Protein AF-B7ZWQ1-F1 (afdb_monomer_lite)

Sequence (99 aa):
MGYASVIGQSERQLTITALSVSISRTRSSASFVKKISKARGIKPREYRAVQDCIENMGDSLDSLSQSVRELGNIGHAVGEDFVWHMTNVQTWVSAALTD

Organism: Medicago truncatula (NCBI:txid3880)

Foldseek 3Di:
DDCCVVVPDDVLVVLLVVLVVVLVVLVVVLVVLVVVLPDPPDDPVNNVVSVVVSVLSVLLNVLSVQLNVLSVVCPVDDDPSNVVSVVSNVVSNVSSVVD

Secondary structure (DSSP, 8-state):
--THHHH-S-HHHHHHHHHHHHHHHHHHHHHHHHHHTTSTT--HHHHHHHHHHHHHHHHHHHHHHHHHHHHHHGGG--THHHHHHHHHHHHHHHHHHH-

pLDDT: mean 89.06, std 12.84, range [40.12, 98.31]

InterPro domains:
  IPR006501 Pectinesterase inhibitor domain [PF04043] (11-99)
  IPR006501 Pectinesterase inhibitor domain [SM00856] (3-99)
  IPR006501 Pectinesterase inhibitor domain [TIGR01614] (4-99)
  IPR035513 Invertase/pectin methylesterase inhibitor domain superfamily [G3DSA:1.20.140.40] (3-99)
  IPR035513 Invertase/pectin methylesterase inhibitor domain superfamily [SSF101148] (10-99)
  IPR051955 Pectinesterase Inhibitor [PTHR31080] (4-99)

Radius of gyration: 17.36 Å; chains: 1; bounding box: 42×27×48 Å

Structure (mmCIF, N/CA/C/O backbone):
data_AF-B7ZWQ1-F1
#
_entry.id   AF-B7ZWQ1-F1
#
loop_
_atom_site.group_PDB
_atom_site.id
_atom_site.type_symbol
_atom_site.label_atom_id
_atom_site.label_alt_id
_atom_site.label_comp_id
_atom_site.label_asym_id
_atom_site.label_entity_id
_atom_site.label_seq_id
_atom_site.pdbx_PDB_ins_code
_atom_site.Cartn_x
_atom_site.Cartn_y
_atom_site.Cartn_z
_atom_site.occupancy
_atom_site.B_iso_or_equiv
_atom_site.auth_seq_id
_atom_site.auth_comp_id
_atom_site.auth_asym_id
_atom_site.auth_atom_id
_atom_site.pdbx_PDB_model_num
ATOM 1 N N . MET A 1 1 ? 14.554 -19.189 -16.142 1.00 40.12 1 MET A N 1
ATOM 2 C CA . MET A 1 1 ? 13.715 -19.087 -17.356 1.00 40.12 1 MET A CA 1
ATOM 3 C C . MET A 1 1 ? 12.461 -18.323 -16.973 1.00 40.12 1 MET A C 1
ATOM 5 O O . MET A 1 1 ? 11.739 -18.794 -16.106 1.00 40.12 1 MET A O 1
ATOM 9 N N . GLY A 1 2 ? 12.294 -17.101 -17.482 1.00 56.81 2 GLY A N 1
ATOM 10 C CA . GLY A 1 2 ? 11.235 -16.185 -17.051 1.00 56.81 2 GLY A CA 1
ATOM 11 C C . GLY A 1 2 ? 9.926 -16.415 -17.801 1.00 56.81 2 GLY A C 1
ATOM 12 O O . GLY A 1 2 ? 9.931 -16.615 -19.011 1.00 56.81 2 GLY A O 1
ATOM 13 N N . TYR A 1 3 ? 8.805 -16.332 -17.085 1.00 55.59 3 TYR A N 1
ATOM 14 C CA . TYR A 1 3 ? 7.448 -16.402 -17.643 1.00 55.59 3 TYR A CA 1
ATOM 15 C C . TYR A 1 3 ? 7.076 -15.178 -18.506 1.00 55.59 3 TYR A C 1
ATOM 17 O O . TYR A 1 3 ? 5.995 -15.145 -19.090 1.00 55.59 3 TYR A O 1
ATOM 25 N N . ALA A 1 4 ? 7.974 -14.193 -18.618 1.00 51.53 4 ALA A N 1
ATOM 26 C CA . ALA A 1 4 ? 7.786 -12.951 -19.367 1.00 51.53 4 ALA A CA 1
ATOM 27 C C . ALA A 1 4 ? 7.392 -13.183 -20.838 1.00 51.53 4 ALA A C 1
ATOM 29 O O . ALA A 1 4 ? 6.523 -12.490 -21.360 1.00 51.53 4 ALA A O 1
ATOM 30 N N . SER A 1 5 ? 7.962 -14.200 -21.494 1.00 52.38 5 SER A N 1
ATOM 31 C CA . SER A 1 5 ? 7.625 -14.543 -22.883 1.00 52.38 5 SER A CA 1
ATOM 32 C C . SER A 1 5 ? 6.288 -15.277 -23.031 1.00 52.38 5 SER A C 1
ATOM 34 O O . SER A 1 5 ? 5.657 -15.183 -24.078 1.00 52.38 5 SER A O 1
ATOM 36 N N . VAL A 1 6 ? 5.837 -15.985 -21.990 1.00 56.31 6 VAL A N 1
ATOM 37 C CA . VAL A 1 6 ? 4.594 -16.780 -21.999 1.00 56.31 6 VAL A CA 1
ATOM 38 C C . VAL A 1 6 ? 3.366 -15.893 -21.793 1.00 56.31 6 VAL A C 1
ATOM 40 O O . VAL A 1 6 ? 2.291 -16.195 -22.301 1.00 56.31 6 VAL A O 1
ATOM 43 N N . ILE A 1 7 ? 3.519 -14.787 -21.062 1.00 55.72 7 ILE A N 1
ATOM 44 C CA . ILE A 1 7 ? 2.398 -13.912 -20.700 1.00 55.72 7 ILE A CA 1
ATOM 45 C C . ILE A 1 7 ? 2.081 -12.898 -21.812 1.00 55.72 7 ILE A C 1
ATOM 47 O O . ILE A 1 7 ? 0.985 -12.348 -21.832 1.00 55.72 7 ILE A O 1
ATOM 51 N N . GLY A 1 8 ? 2.984 -12.643 -22.765 1.00 49.25 8 GLY A N 1
ATOM 52 C CA . GLY A 1 8 ? 2.727 -11.687 -23.855 1.00 49.25 8 GLY A CA 1
ATOM 53 C C . GLY A 1 8 ? 2.407 -10.257 -23.378 1.00 49.25 8 GLY A C 1
ATOM 54 O O . GLY A 1 8 ? 1.968 -9.427 -24.170 1.00 49.25 8 GLY A O 1
ATOM 55 N N . GLN A 1 9 ? 2.619 -9.957 -22.093 1.00 56.22 9 GLN A N 1
ATOM 56 C CA . GLN A 1 9 ? 2.396 -8.653 -21.479 1.00 56.22 9 GLN A CA 1
ATOM 57 C C . GLN A 1 9 ? 3.740 -8.081 -21.049 1.00 56.22 9 GLN A C 1
ATOM 59 O O . GLN A 1 9 ? 4.561 -8.777 -20.455 1.00 56.22 9 GLN A O 1
ATOM 64 N N . SER A 1 10 ? 3.949 -6.796 -21.336 1.00 75.38 10 SER A N 1
ATOM 65 C CA . SER A 1 10 ? 5.064 -6.026 -20.785 1.00 75.38 10 SER A CA 1
ATOM 66 C C . SER A 1 10 ? 5.131 -6.246 -19.269 1.00 75.38 10 SER A C 1
ATOM 68 O O . SER A 1 10 ? 4.118 -6.075 -18.590 1.00 75.38 10 SER A O 1
ATOM 70 N N . GLU A 1 11 ? 6.300 -6.599 -18.728 1.00 75.94 11 GLU A N 1
ATOM 71 C CA . GLU A 1 11 ? 6.515 -6.767 -17.278 1.00 75.94 11 GLU A CA 1
ATOM 72 C C . GLU A 1 11 ? 6.007 -5.548 -16.491 1.00 75.94 11 GLU A C 1
ATOM 74 O O . GLU A 1 11 ? 5.432 -5.682 -15.415 1.00 75.94 11 GLU A O 1
ATOM 79 N N . ARG A 1 12 ? 6.087 -4.356 -17.094 1.00 77.62 12 ARG A N 1
ATOM 80 C CA . ARG A 1 12 ? 5.490 -3.120 -16.581 1.00 77.62 12 ARG A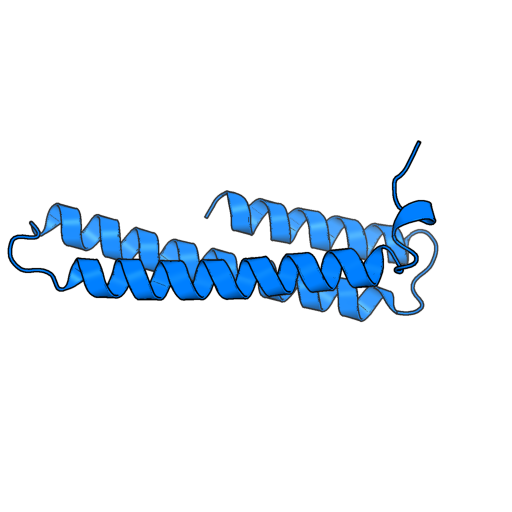 CA 1
ATOM 81 C C . ARG A 1 12 ? 3.975 -3.222 -16.385 1.00 77.62 12 ARG A C 1
ATOM 83 O O . ARG A 1 12 ? 3.469 -2.824 -15.340 1.00 77.62 12 ARG A O 1
ATOM 90 N N . GLN A 1 13 ? 3.246 -3.745 -17.370 1.00 81.56 13 GLN A N 1
ATOM 91 C CA . GLN A 1 13 ? 1.794 -3.917 -17.287 1.00 81.56 13 GLN A CA 1
ATOM 92 C C . GLN A 1 13 ? 1.421 -4.924 -16.196 1.00 81.56 13 GLN A C 1
ATOM 94 O O . GLN A 1 13 ? 0.448 -4.706 -15.468 1.00 81.56 13 GLN A O 1
ATOM 99 N N . LEU A 1 14 ? 2.211 -5.991 -16.050 1.00 86.44 14 LEU A N 1
ATOM 100 C CA . LEU A 1 14 ? 2.028 -6.967 -14.981 1.00 86.44 14 LEU A CA 1
ATOM 101 C C . LEU A 1 14 ? 2.204 -6.309 -13.606 1.00 86.44 14 LEU A C 1
ATOM 103 O O . LEU A 1 14 ? 1.324 -6.442 -12.757 1.00 86.44 14 LEU A O 1
ATOM 107 N N . THR A 1 15 ? 3.272 -5.531 -13.408 1.00 87.19 15 THR A N 1
ATOM 108 C CA . THR A 1 15 ? 3.528 -4.829 -12.141 1.00 87.19 15 THR A CA 1
ATOM 109 C C . THR A 1 15 ? 2.444 -3.796 -11.822 1.00 87.19 15 THR A C 1
ATOM 111 O O . THR A 1 15 ? 1.944 -3.765 -10.699 1.00 87.19 15 THR A O 1
ATOM 114 N N . ILE A 1 16 ? 2.006 -2.996 -12.803 1.00 87.12 16 ILE A N 1
ATOM 115 C CA . ILE A 1 16 ? 0.906 -2.028 -12.620 1.00 87.12 16 ILE A CA 1
ATOM 116 C C . ILE A 1 16 ? -0.390 -2.744 -12.218 1.00 87.12 16 ILE A C 1
ATOM 118 O O . ILE A 1 16 ? -1.107 -2.291 -11.320 1.00 87.12 16 ILE A O 1
ATOM 122 N N . THR A 1 17 ? -0.687 -3.875 -12.861 1.00 91.19 17 THR A N 1
ATOM 123 C CA . THR A 1 17 ? -1.877 -4.678 -12.554 1.00 91.19 17 THR A CA 1
ATOM 124 C C . THR A 1 17 ? -1.792 -5.254 -11.143 1.00 91.19 17 THR A C 1
ATOM 126 O O . THR A 1 17 ? -2.749 -5.135 -10.379 1.00 91.19 17 THR A O 1
ATOM 129 N N . ALA A 1 18 ? -0.641 -5.815 -10.763 1.00 93.31 18 ALA A N 1
ATOM 130 C CA . ALA A 1 18 ? -0.410 -6.354 -9.429 1.00 93.31 18 ALA A CA 1
ATOM 131 C C . ALA A 1 18 ? -0.581 -5.280 -8.343 1.00 93.31 18 ALA A C 1
ATOM 133 O O . ALA A 1 18 ? -1.332 -5.498 -7.395 1.00 93.31 18 ALA A O 1
ATOM 134 N N . LEU A 1 19 ? 0.016 -4.095 -8.513 1.00 94.56 19 LEU A N 1
ATOM 135 C CA . LEU A 1 19 ? -0.153 -2.978 -7.575 1.00 94.56 19 LEU A CA 1
ATOM 136 C C . LEU A 1 19 ? -1.607 -2.516 -7.480 1.00 94.56 19 LEU A C 1
ATOM 138 O O . LEU A 1 19 ? -2.108 -2.289 -6.382 1.00 94.56 19 LEU A O 1
ATOM 142 N N . SER A 1 20 ? -2.313 -2.429 -8.610 1.00 94.88 20 SER A N 1
ATOM 143 C CA . SER A 1 20 ? -3.731 -2.047 -8.627 1.00 94.88 20 SER A CA 1
ATOM 144 C C . SER A 1 20 ? -4.599 -3.049 -7.860 1.00 94.88 20 SER A C 1
ATOM 146 O O . SER A 1 20 ? -5.484 -2.655 -7.094 1.00 94.88 20 SER A O 1
ATOM 148 N N . VAL A 1 21 ? -4.326 -4.349 -8.021 1.00 96.88 21 VAL A N 1
ATOM 149 C CA . VAL A 1 21 ? -4.987 -5.409 -7.248 1.00 96.88 21 VAL A CA 1
ATOM 150 C C . VAL A 1 21 ? -4.651 -5.281 -5.764 1.00 96.88 21 VAL A C 1
ATOM 152 O O . VAL A 1 21 ? -5.574 -5.305 -4.951 1.00 96.88 21 VAL A O 1
ATOM 155 N N . SER A 1 22 ? -3.380 -5.091 -5.401 1.00 97.25 22 SER A N 1
ATOM 156 C CA . SER A 1 22 ? -2.960 -4.905 -4.007 1.00 97.25 22 SER A CA 1
ATOM 157 C C . SER A 1 22 ? -3.664 -3.714 -3.357 1.00 97.25 22 SER A C 1
ATOM 159 O O . SER A 1 22 ? -4.302 -3.885 -2.325 1.00 97.25 22 SER A O 1
ATOM 161 N N . ILE A 1 23 ? -3.679 -2.544 -4.006 1.00 97.88 23 ILE A N 1
ATOM 162 C CA . ILE A 1 23 ? -4.388 -1.345 -3.525 1.00 97.88 23 ILE A CA 1
ATOM 163 C C . ILE A 1 23 ? -5.876 -1.639 -3.302 1.00 97.88 23 ILE A C 1
ATOM 165 O O . ILE A 1 23 ? -6.447 -1.289 -2.265 1.00 97.88 23 ILE A O 1
ATOM 169 N N . SER A 1 24 ? -6.525 -2.296 -4.268 1.00 98.12 24 SER A N 1
ATOM 170 C CA . SER A 1 24 ? -7.942 -2.660 -4.163 1.00 98.12 24 SER A CA 1
ATOM 171 C C . SER A 1 24 ? -8.204 -3.578 -2.963 1.00 98.12 24 SER A C 1
ATOM 173 O O . SER A 1 24 ? -9.139 -3.351 -2.188 1.00 98.12 24 SER A O 1
ATOM 175 N N . ARG A 1 25 ? -7.348 -4.587 -2.769 1.00 97.94 25 ARG A N 1
ATOM 176 C CA . ARG A 1 25 ? -7.453 -5.546 -1.666 1.00 97.94 25 ARG A CA 1
ATOM 177 C C . ARG A 1 25 ? -7.187 -4.889 -0.318 1.00 97.94 25 ARG A C 1
ATOM 179 O O . ARG A 1 25 ? -8.020 -5.055 0.566 1.00 97.94 25 ARG A O 1
ATOM 186 N N . THR A 1 26 ? -6.130 -4.092 -0.174 1.00 97.75 26 THR A N 1
ATOM 187 C CA . THR A 1 26 ? -5.822 -3.371 1.072 1.00 97.75 26 THR A CA 1
ATOM 188 C C . THR A 1 26 ? -6.966 -2.437 1.461 1.00 97.75 26 THR A C 1
ATOM 190 O O . THR A 1 26 ? -7.445 -2.481 2.593 1.00 97.75 26 THR A O 1
ATOM 193 N N . ARG A 1 27 ? -7.527 -1.682 0.506 1.00 97.88 27 ARG A N 1
ATOM 194 C CA . ARG A 1 27 ? -8.701 -0.826 0.751 1.00 97.88 27 ARG A CA 1
ATOM 195 C C . ARG A 1 27 ? -9.923 -1.631 1.203 1.00 97.88 27 ARG A C 1
ATOM 197 O O . ARG A 1 27 ? -10.641 -1.214 2.116 1.00 97.88 27 ARG A O 1
ATOM 204 N N . SER A 1 28 ? -10.178 -2.775 0.566 1.00 98.06 28 SER A N 1
ATOM 205 C CA . SER A 1 28 ? -11.274 -3.668 0.952 1.00 98.06 28 SER A CA 1
ATOM 206 C C . SER A 1 28 ? -11.071 -4.232 2.361 1.00 98.06 28 SER A C 1
ATOM 208 O O . SER A 1 28 ? -12.020 -4.251 3.147 1.00 98.06 28 SER A O 1
ATOM 210 N N . SER A 1 29 ? -9.850 -4.651 2.698 1.00 96.88 29 SER A N 1
ATOM 211 C CA . SER A 1 29 ? -9.480 -5.149 4.025 1.00 96.88 29 SER A CA 1
ATOM 212 C C . SER A 1 29 ? -9.653 -4.075 5.096 1.00 96.88 29 SER A C 1
ATOM 214 O O . SER A 1 29 ? -10.340 -4.325 6.084 1.00 96.88 29 SER A O 1
ATOM 216 N N . ALA A 1 30 ? -9.169 -2.852 4.865 1.00 96.38 30 ALA A N 1
ATOM 217 C CA . ALA A 1 30 ? -9.343 -1.733 5.793 1.00 96.38 30 ALA A CA 1
ATOM 218 C C . ALA A 1 30 ? -10.829 -1.430 6.044 1.00 96.38 30 ALA A C 1
ATOM 220 O O . ALA A 1 30 ? -11.267 -1.252 7.183 1.00 96.38 30 ALA A O 1
ATOM 221 N N . SER A 1 31 ? -11.650 -1.441 4.985 1.00 96.31 31 SER A N 1
ATOM 222 C CA . SER A 1 31 ? -13.104 -1.273 5.105 1.00 96.31 31 SER A CA 1
ATOM 223 C C . SER A 1 31 ? -13.755 -2.398 5.911 1.00 96.31 31 SER A C 1
ATOM 225 O O . SER A 1 31 ? -14.630 -2.145 6.741 1.00 96.31 31 SER A O 1
ATOM 227 N N . PHE A 1 32 ? -13.334 -3.642 5.684 1.00 96.19 32 PHE A N 1
ATOM 228 C CA . PHE A 1 32 ? -13.832 -4.808 6.405 1.00 96.19 32 PHE A CA 1
ATOM 229 C C . PHE A 1 32 ? -13.477 -4.746 7.896 1.00 96.19 32 PHE A C 1
ATOM 231 O O . PHE A 1 32 ? -14.365 -4.855 8.743 1.00 96.19 32 PHE A O 1
ATOM 238 N N . VAL A 1 33 ? -12.218 -4.461 8.223 1.00 94.88 33 VAL A N 1
ATOM 239 C CA . VAL A 1 33 ? -11.740 -4.303 9.602 1.00 94.88 33 VAL A CA 1
ATOM 240 C C . VAL A 1 33 ? -12.465 -3.149 10.307 1.00 94.88 33 VAL A C 1
ATOM 242 O O . VAL A 1 33 ? -12.954 -3.311 11.425 1.00 94.88 33 VAL A O 1
ATOM 245 N N . LYS A 1 34 ? -12.679 -2.019 9.621 1.00 94.25 34 LYS A N 1
ATOM 246 C CA . LYS A 1 34 ? -13.484 -0.893 10.130 1.00 94.25 34 LYS A CA 1
ATOM 247 C C . LYS A 1 34 ? -14.951 -1.244 10.390 1.00 94.25 34 LYS A C 1
ATOM 249 O O . LYS A 1 34 ? -15.597 -0.605 11.218 1.00 94.25 34 LYS A O 1
ATOM 254 N N . LYS A 1 35 ? -15.522 -2.222 9.683 1.00 93.25 35 LYS A N 1
ATOM 255 C CA . LYS A 1 35 ? -16.875 -2.722 9.986 1.00 93.25 35 LYS A CA 1
ATOM 256 C C . LYS A 1 35 ? -16.862 -3.592 11.239 1.00 93.25 35 LYS A C 1
ATOM 258 O O . LYS A 1 35 ? -17.741 -3.428 12.080 1.00 93.25 35 LYS A O 1
ATOM 263 N N . ILE A 1 36 ? -15.856 -4.456 11.386 1.00 89.38 36 ILE A N 1
ATOM 264 C CA . ILE A 1 36 ? -15.684 -5.296 12.581 1.00 89.38 36 ILE A CA 1
ATOM 265 C C . ILE A 1 36 ? -15.477 -4.434 13.826 1.00 89.38 36 ILE A C 1
ATOM 267 O O . ILE A 1 36 ? -16.057 -4.744 14.861 1.00 89.38 36 ILE A O 1
ATOM 271 N N . SER A 1 37 ? -14.751 -3.315 13.726 1.00 89.81 37 SER A N 1
ATOM 272 C CA . SER A 1 37 ? -14.509 -2.413 14.865 1.00 89.81 37 SER A CA 1
ATOM 273 C C . SER A 1 37 ? -15.786 -1.841 15.498 1.00 89.81 37 SER A C 1
ATOM 275 O O . SER A 1 37 ? -15.763 -1.393 16.642 1.00 89.81 37 SER A O 1
ATOM 277 N N . LYS A 1 38 ? -16.909 -1.873 14.769 1.00 88.62 38 LYS A N 1
ATOM 278 C CA . LYS A 1 38 ? -18.232 -1.414 15.218 1.00 88.62 38 LYS A CA 1
ATOM 279 C C . LYS A 1 38 ? -19.116 -2.539 15.762 1.00 88.62 38 LYS A C 1
ATOM 281 O O . LYS A 1 38 ? -20.261 -2.282 16.136 1.00 88.62 38 LYS A O 1
ATOM 286 N N . ALA A 1 39 ? -18.634 -3.780 15.768 1.00 88.50 39 ALA A N 1
ATOM 287 C CA . ALA A 1 39 ? -19.375 -4.907 16.310 1.00 88.50 39 ALA A CA 1
ATOM 288 C C . ALA A 1 39 ? -19.582 -4.746 17.825 1.00 88.50 39 ALA A C 1
ATOM 290 O O . ALA A 1 39 ? -18.739 -4.208 18.546 1.00 88.50 39 ALA A O 1
ATOM 291 N N . ARG A 1 40 ? -20.725 -5.227 18.324 1.00 89.00 40 ARG A N 1
ATOM 292 C CA . ARG A 1 40 ? -21.003 -5.231 19.765 1.00 89.00 40 ARG A CA 1
ATOM 293 C C . ARG A 1 40 ? -20.029 -6.173 20.477 1.00 89.00 40 ARG A C 1
ATOM 295 O O . ARG A 1 40 ? -19.787 -7.275 20.000 1.00 89.00 40 ARG A O 1
ATOM 302 N N . GLY A 1 41 ? -19.536 -5.755 21.641 1.00 89.81 41 GLY A N 1
ATOM 303 C CA . GLY A 1 41 ? -18.701 -6.592 22.510 1.00 89.81 41 GLY A CA 1
ATOM 304 C C . GLY A 1 41 ? -17.188 -6.410 22.361 1.00 89.81 41 GLY A C 1
ATOM 305 O O . GLY A 1 41 ? -16.453 -7.071 23.085 1.00 89.81 41 GLY A O 1
ATOM 306 N N . ILE A 1 42 ? -16.718 -5.504 21.495 1.00 92.12 42 ILE A N 1
ATOM 307 C CA . ILE A 1 42 ? -15.295 -5.138 21.426 1.00 92.12 42 ILE A CA 1
ATOM 308 C C . ILE A 1 42 ? -14.860 -4.420 22.706 1.00 92.12 42 ILE A C 1
ATOM 310 O O . ILE A 1 42 ? -15.481 -3.446 23.142 1.00 92.12 42 ILE A O 1
ATOM 314 N N . LYS A 1 43 ? -13.755 -4.879 23.297 1.00 94.06 43 LYS A N 1
ATOM 315 C CA . LYS A 1 43 ? -13.140 -4.227 24.457 1.00 94.06 43 LYS A CA 1
ATOM 316 C C . LYS A 1 43 ? -12.379 -2.971 24.020 1.00 94.06 43 LYS A C 1
ATOM 318 O O . LYS A 1 43 ? -11.816 -2.947 22.928 1.00 94.06 43 LYS A O 1
ATOM 323 N N . PRO A 1 44 ? -12.223 -1.956 24.890 1.00 93.31 44 PRO A N 1
ATOM 324 C CA . PRO A 1 44 ? -11.487 -0.735 24.545 1.00 93.31 44 PRO A CA 1
ATOM 325 C C . PRO A 1 44 ? -10.058 -0.968 24.027 1.00 93.31 44 PRO A C 1
ATOM 327 O O . PRO A 1 44 ? -9.602 -0.257 23.136 1.00 93.31 44 PRO A O 1
ATOM 330 N N . ARG A 1 45 ? -9.348 -1.975 24.556 1.00 93.94 45 ARG A N 1
ATOM 331 C CA . ARG A 1 45 ? -7.994 -2.336 24.099 1.00 93.94 45 ARG A CA 1
ATOM 332 C C . ARG A 1 45 ? -7.994 -2.936 22.691 1.00 93.94 45 ARG A C 1
ATOM 334 O O . ARG A 1 45 ? -7.116 -2.616 21.902 1.00 93.94 45 ARG A O 1
ATOM 341 N N . GLU A 1 46 ? -8.978 -3.777 22.388 1.00 93.12 46 GLU A N 1
ATOM 342 C CA . GLU A 1 46 ? -9.159 -4.373 21.060 1.00 93.12 46 GLU A CA 1
ATOM 343 C C . GLU A 1 46 ? -9.555 -3.294 20.050 1.00 93.12 46 GLU A C 1
ATOM 345 O O . GLU A 1 46 ? -9.010 -3.256 18.956 1.00 93.12 46 GLU A O 1
ATOM 350 N N . TYR A 1 47 ? -10.428 -2.358 20.443 1.00 93.94 47 TYR A N 1
ATOM 351 C CA . TYR A 1 47 ? -10.796 -1.219 19.603 1.00 93.94 47 TYR A CA 1
ATOM 352 C C . TYR A 1 47 ? -9.575 -0.397 19.183 1.00 93.94 47 TYR A C 1
ATOM 354 O O . TYR A 1 47 ? -9.441 -0.091 18.004 1.00 93.94 47 TYR A O 1
ATOM 362 N N . ARG A 1 48 ? -8.679 -0.070 20.127 1.00 94.69 48 ARG A N 1
ATOM 363 C CA . ARG A 1 48 ? -7.438 0.664 19.823 1.00 94.69 48 ARG A CA 1
ATOM 364 C C . ARG A 1 48 ? -6.550 -0.109 18.856 1.00 94.69 48 ARG A C 1
ATOM 366 O O . ARG A 1 48 ? -6.234 0.427 17.810 1.00 94.69 48 ARG A O 1
ATOM 373 N N . ALA A 1 49 ? -6.282 -1.387 19.129 1.00 94.69 49 ALA A N 1
ATOM 374 C CA . ALA A 1 49 ? -5.488 -2.223 18.225 1.00 94.69 49 ALA A CA 1
ATOM 375 C C . ALA A 1 49 ? -6.090 -2.298 16.807 1.00 94.69 49 ALA A C 1
ATOM 377 O O . ALA A 1 49 ? -5.370 -2.334 15.815 1.00 94.69 49 ALA A O 1
ATOM 378 N N . VAL A 1 50 ? -7.422 -2.298 16.698 1.00 95.12 50 VAL A N 1
ATOM 379 C CA . VAL A 1 50 ? -8.113 -2.258 15.407 1.00 95.12 50 VAL A CA 1
ATOM 380 C C . VAL A 1 50 ? -8.007 -0.882 14.739 1.00 95.12 50 VAL A C 1
ATOM 382 O O . VAL A 1 50 ? -7.938 -0.828 13.515 1.00 95.12 50 VAL A O 1
ATOM 385 N N . GLN A 1 51 ? -8.011 0.223 15.493 1.00 95.31 51 GLN A N 1
ATOM 386 C CA . GLN A 1 51 ? -7.738 1.553 14.933 1.00 95.31 51 GLN A CA 1
ATOM 387 C C . GLN A 1 51 ? -6.312 1.638 14.391 1.00 95.31 51 GLN A C 1
ATOM 389 O O . GLN A 1 51 ? -6.174 1.980 13.222 1.00 95.31 51 GLN A O 1
ATOM 394 N N . ASP A 1 52 ? -5.315 1.222 15.174 1.00 95.94 52 ASP A N 1
ATOM 395 C CA . ASP A 1 52 ? -3.907 1.197 14.757 1.00 95.94 52 ASP A CA 1
ATOM 396 C C . ASP A 1 52 ? -3.746 0.361 13.473 1.00 95.94 52 ASP A C 1
ATOM 398 O O . ASP A 1 52 ? -3.142 0.788 12.499 1.00 95.94 52 ASP A O 1
ATOM 402 N N . CYS A 1 53 ? -4.406 -0.802 13.403 1.00 95.62 53 CYS A N 1
ATOM 403 C CA . CYS A 1 53 ? -4.403 -1.651 12.210 1.00 95.62 53 CYS A CA 1
ATOM 404 C C . CYS A 1 53 ? -5.042 -0.982 10.975 1.00 95.62 53 CYS A C 1
ATOM 406 O O . CYS A 1 53 ? -4.595 -1.201 9.852 1.00 95.62 53 CYS A O 1
ATOM 408 N N . ILE A 1 54 ? -6.096 -0.177 11.150 1.00 96.31 54 ILE A N 1
ATOM 409 C CA . ILE A 1 54 ? -6.705 0.577 10.041 1.00 96.31 54 ILE A CA 1
ATOM 410 C C . ILE A 1 54 ? -5.776 1.703 9.578 1.00 96.31 54 ILE A C 1
ATOM 412 O O . ILE A 1 54 ? -5.740 1.977 8.380 1.00 96.31 54 ILE A O 1
ATOM 416 N N . GLU A 1 55 ? -5.072 2.345 10.510 1.00 96.56 55 GLU A N 1
ATOM 417 C CA . GLU A 1 55 ? -4.077 3.385 10.232 1.00 96.56 55 GLU A CA 1
ATOM 418 C C . GLU A 1 55 ? -2.916 2.811 9.418 1.00 96.56 55 GLU A C 1
ATOM 420 O O . GLU A 1 55 ? -2.690 3.272 8.302 1.00 96.56 55 GLU A O 1
ATOM 425 N N . ASN A 1 56 ? -2.331 1.702 9.876 1.00 96.88 56 ASN A N 1
ATOM 426 C CA . ASN A 1 56 ? -1.301 0.958 9.153 1.00 96.88 56 ASN A CA 1
ATOM 427 C C . ASN A 1 56 ? -1.727 0.589 7.724 1.00 96.88 56 ASN A C 1
ATOM 429 O O . ASN A 1 56 ? -0.997 0.830 6.772 1.00 96.88 56 ASN A O 1
ATOM 433 N N . MET A 1 57 ? -2.947 0.069 7.526 1.00 97.44 57 MET A N 1
ATOM 434 C CA . MET A 1 57 ? -3.439 -0.216 6.168 1.00 97.44 57 MET A CA 1
ATOM 435 C C . MET A 1 57 ? -3.582 1.048 5.304 1.00 97.44 57 MET A C 1
ATOM 437 O O . MET A 1 57 ? -3.558 0.956 4.074 1.00 97.44 57 MET A O 1
ATOM 441 N N . GLY A 1 58 ? -3.805 2.209 5.923 1.00 97.69 58 GLY A N 1
ATOM 442 C CA . GLY A 1 58 ? -3.764 3.514 5.267 1.00 97.69 58 GLY A CA 1
ATOM 443 C C . GLY A 1 58 ? -2.355 3.851 4.788 1.00 97.69 58 GLY A C 1
ATOM 444 O O . GLY A 1 58 ? -2.184 4.157 3.608 1.00 97.69 58 GLY A O 1
ATOM 445 N N . ASP A 1 59 ? -1.360 3.677 5.653 1.00 97.81 59 ASP A N 1
ATOM 446 C CA . ASP A 1 59 ? 0.053 3.869 5.318 1.00 97.81 59 ASP A CA 1
ATOM 447 C C . ASP A 1 59 ? 0.496 2.912 4.196 1.00 97.81 59 ASP A C 1
ATOM 449 O O . ASP A 1 59 ? 1.108 3.344 3.210 1.00 97.81 59 ASP A O 1
ATOM 453 N N . SER A 1 60 ? 0.046 1.646 4.223 1.00 97.94 60 SER A N 1
ATOM 454 C CA . SER A 1 60 ? 0.306 0.707 3.126 1.00 97.94 60 SER A CA 1
ATOM 455 C C . SER A 1 60 ? -0.287 1.196 1.797 1.00 97.94 60 SER A C 1
ATOM 457 O O . SER A 1 60 ? 0.309 1.000 0.736 1.00 97.94 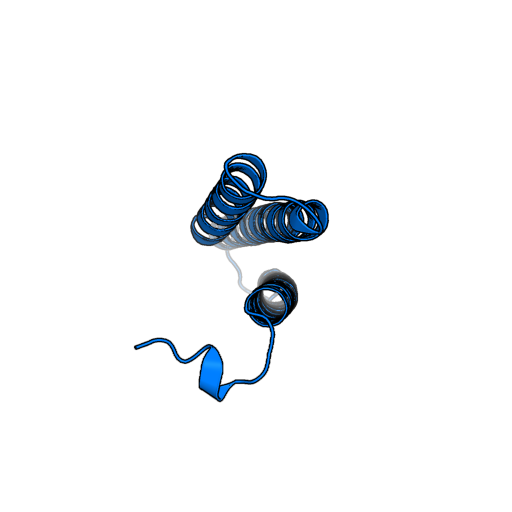60 SER A O 1
ATOM 459 N N . LEU A 1 61 ? -1.480 1.810 1.807 1.00 98.06 61 LEU A N 1
ATOM 460 C CA . LEU A 1 61 ? -2.113 2.347 0.593 1.00 98.06 61 LEU A CA 1
ATOM 461 C C . LEU A 1 61 ? -1.342 3.538 0.024 1.00 98.06 61 LEU A C 1
ATOM 463 O O . LEU A 1 61 ? -1.228 3.654 -1.203 1.00 98.06 61 LEU A O 1
ATOM 467 N N . ASP A 1 62 ? -0.822 4.404 0.887 1.00 97.94 62 ASP A N 1
ATOM 468 C CA . ASP A 1 62 ? -0.009 5.545 0.482 1.00 97.94 62 ASP A CA 1
ATOM 469 C C . ASP A 1 62 ? 1.317 5.069 -0.120 1.00 97.94 62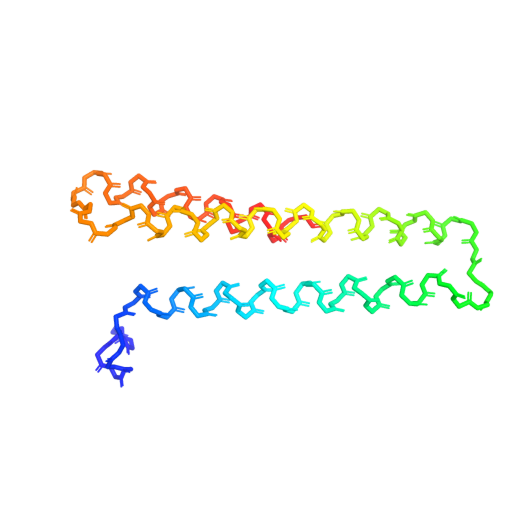 ASP A C 1
ATOM 471 O O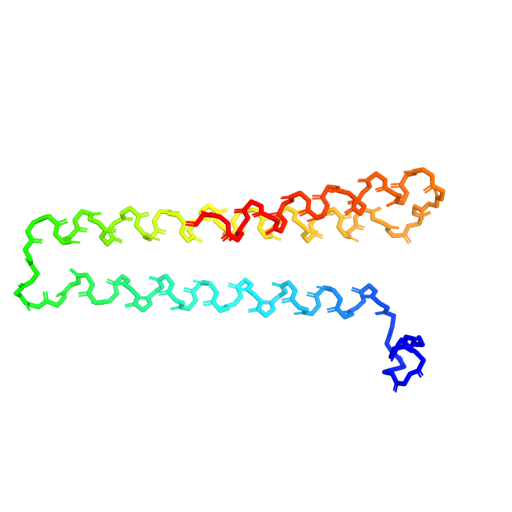 . ASP A 1 62 ? 1.658 5.471 -1.237 1.00 97.94 62 ASP A O 1
ATOM 475 N N . SER A 1 63 ? 1.991 4.119 0.530 1.00 98.31 63 SER A N 1
ATOM 476 C CA . SER A 1 63 ? 3.202 3.465 0.022 1.00 98.31 63 SER A CA 1
ATOM 477 C C . SER A 1 63 ? 2.968 2.791 -1.340 1.00 98.31 63 SER A C 1
ATOM 479 O O . SER A 1 63 ? 3.665 3.089 -2.311 1.00 98.31 63 SER A O 1
ATOM 481 N N . LEU A 1 64 ? 1.916 1.975 -1.491 1.00 98.12 64 LEU A N 1
ATOM 482 C CA . LEU A 1 64 ? 1.565 1.371 -2.789 1.00 98.12 64 LEU A CA 1
ATOM 483 C C . LEU A 1 64 ? 1.266 2.425 -3.868 1.00 98.12 64 LEU A C 1
ATOM 485 O O . LEU A 1 64 ? 1.581 2.226 -5.044 1.00 98.12 64 LEU A O 1
ATOM 489 N N . SER A 1 65 ? 0.671 3.558 -3.490 1.00 96.69 65 SER A N 1
ATOM 490 C CA . SER A 1 65 ? 0.416 4.666 -4.414 1.00 96.69 65 SER A CA 1
ATOM 491 C C . SER A 1 65 ? 1.716 5.332 -4.878 1.00 96.69 65 SER A C 1
ATOM 493 O O . SER A 1 65 ? 1.812 5.715 -6.048 1.00 96.69 65 SER A O 1
ATOM 495 N N . GLN A 1 66 ? 2.736 5.425 -4.017 1.00 97.56 66 GLN A N 1
ATOM 496 C CA . GLN A 1 66 ? 4.074 5.872 -4.424 1.00 97.56 66 GLN A CA 1
ATOM 497 C C . GLN A 1 66 ? 4.720 4.887 -5.405 1.00 97.56 66 GLN A C 1
ATOM 499 O O . GLN A 1 66 ? 5.245 5.321 -6.429 1.00 97.56 66 GLN A O 1
ATOM 504 N N . SER A 1 67 ? 4.590 3.571 -5.189 1.00 96.75 67 SER A N 1
ATO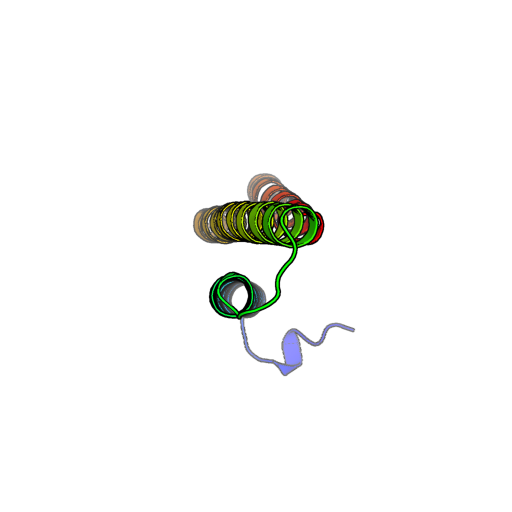M 505 C CA . SER A 1 67 ? 5.063 2.562 -6.152 1.00 96.75 67 SER A CA 1
ATOM 506 C C . SER A 1 67 ? 4.466 2.765 -7.550 1.00 96.75 67 SER A C 1
ATOM 508 O O . SER A 1 67 ? 5.173 2.662 -8.552 1.00 96.75 67 SER A O 1
ATOM 510 N N . VAL A 1 68 ? 3.171 3.092 -7.644 1.00 93.94 68 VAL A N 1
ATOM 511 C CA . VAL A 1 68 ? 2.513 3.377 -8.932 1.00 93.94 68 VAL A CA 1
ATOM 512 C C . VAL A 1 68 ? 3.073 4.643 -9.586 1.00 93.94 68 VAL A C 1
ATOM 514 O O . VAL A 1 68 ? 3.265 4.661 -10.803 1.00 93.94 68 VAL A O 1
ATOM 517 N N . ARG A 1 69 ? 3.363 5.691 -8.804 1.00 93.69 69 ARG A N 1
ATOM 518 C CA . ARG A 1 69 ? 3.962 6.936 -9.317 1.00 93.69 69 ARG A CA 1
ATOM 519 C C . ARG A 1 69 ? 5.359 6.697 -9.884 1.00 93.69 69 ARG A C 1
ATOM 521 O O . ARG A 1 69 ? 5.625 7.118 -11.006 1.00 93.69 69 ARG A O 1
ATOM 528 N N . GLU A 1 70 ? 6.204 5.958 -9.169 1.00 94.31 70 GLU A N 1
ATOM 529 C CA . GLU A 1 70 ? 7.548 5.593 -9.637 1.00 94.31 70 GLU A CA 1
ATOM 530 C C . GLU A 1 70 ? 7.494 4.783 -10.945 1.00 94.31 70 GLU A C 1
ATOM 532 O O . GLU A 1 70 ? 8.187 5.112 -11.904 1.00 94.31 70 GLU A O 1
ATOM 537 N N . LEU A 1 71 ? 6.589 3.800 -11.064 1.00 90.25 71 LEU A N 1
ATOM 538 C CA . LEU A 1 71 ? 6.372 3.071 -12.330 1.00 90.25 71 LEU A CA 1
ATOM 539 C C . LEU A 1 71 ? 5.842 3.952 -13.473 1.00 90.25 71 LEU A C 1
ATOM 541 O O . LEU A 1 71 ? 6.053 3.648 -14.656 1.00 90.25 71 LEU A O 1
ATOM 545 N N . GLY A 1 72 ? 5.108 5.014 -13.141 1.00 88.25 72 GLY A N 1
ATOM 546 C CA . GLY A 1 72 ? 4.677 6.034 -14.091 1.00 88.25 72 GLY A CA 1
ATOM 547 C C . GLY A 1 72 ? 5.867 6.786 -14.687 1.00 88.25 72 GLY A C 1
ATOM 548 O O . GLY A 1 72 ? 5.921 6.964 -15.905 1.00 88.25 72 GLY A O 1
ATOM 549 N N . ASN A 1 73 ? 6.844 7.129 -13.845 1.00 88.94 73 ASN A N 1
ATOM 550 C CA . ASN A 1 73 ? 8.046 7.878 -14.222 1.00 88.94 73 ASN A CA 1
ATOM 551 C C . ASN A 1 73 ? 9.020 7.070 -15.098 1.00 88.94 73 ASN A C 1
ATOM 553 O O . ASN A 1 73 ? 9.751 7.650 -15.892 1.00 88.94 73 ASN A O 1
ATOM 557 N N . ILE A 1 74 ? 8.950 5.733 -15.064 1.00 85.94 74 ILE A N 1
ATOM 558 C CA . ILE A 1 74 ? 9.786 4.836 -15.887 1.00 85.94 74 ILE A CA 1
ATOM 559 C C . ILE A 1 74 ? 9.587 5.009 -17.410 1.00 85.94 74 ILE A C 1
ATOM 561 O O . ILE A 1 74 ? 10.422 4.550 -18.178 1.00 85.94 74 ILE A O 1
ATOM 565 N N . GLY A 1 75 ? 8.514 5.659 -17.880 1.00 74.88 75 GLY A N 1
ATOM 566 C CA . GLY A 1 75 ? 8.045 5.654 -19.281 1.00 74.88 75 GLY A CA 1
ATOM 567 C C . GLY A 1 75 ? 9.104 5.604 -20.402 1.00 74.88 75 GLY A C 1
ATOM 568 O O . GLY A 1 75 ? 8.972 4.767 -21.292 1.00 74.88 75 GLY A O 1
ATOM 569 N N . HIS A 1 76 ? 10.138 6.451 -20.352 1.00 74.69 76 HIS A N 1
ATOM 570 C CA . HIS A 1 76 ? 11.285 6.423 -21.281 1.00 74.69 76 HIS A CA 1
ATOM 571 C C . HIS A 1 76 ? 12.641 6.302 -20.558 1.00 74.69 76 HIS A C 1
ATOM 573 O O . HIS A 1 76 ? 13.686 6.496 -21.179 1.00 74.69 76 HIS A O 1
ATOM 579 N N . ALA A 1 77 ? 12.630 6.021 -19.254 1.00 82.50 77 ALA A N 1
ATOM 580 C CA . ALA A 1 77 ? 13.831 5.896 -18.443 1.00 82.50 77 ALA A CA 1
ATOM 581 C C . ALA A 1 77 ? 14.661 4.693 -18.911 1.00 82.50 77 ALA A C 1
ATOM 583 O O . ALA A 1 77 ? 14.133 3.605 -19.158 1.00 82.50 77 ALA A O 1
ATOM 584 N N . VAL A 1 78 ? 15.973 4.884 -19.022 1.00 83.31 78 VAL A N 1
ATOM 585 C CA . VAL A 1 78 ? 16.936 3.854 -19.436 1.00 83.31 78 VAL A CA 1
ATOM 586 C C . VAL A 1 78 ? 18.177 3.919 -18.553 1.00 83.31 78 VAL A C 1
ATOM 588 O O . VAL A 1 78 ? 18.468 4.949 -17.950 1.00 83.31 78 VAL A O 1
ATOM 591 N N . GLY A 1 79 ? 18.927 2.819 -18.479 1.00 88.69 79 GLY A N 1
ATOM 592 C CA . GLY A 1 79 ? 20.164 2.770 -17.697 1.00 88.69 79 GLY A CA 1
ATOM 593 C C . GLY A 1 79 ? 19.927 3.033 -16.207 1.00 88.69 79 GLY A C 1
ATOM 594 O O . GLY A 1 79 ? 19.031 2.443 -15.607 1.00 88.69 79 GLY A O 1
ATOM 595 N N . GLU A 1 80 ? 20.735 3.909 -15.609 1.00 91.69 80 GLU A N 1
ATOM 596 C CA . GLU A 1 80 ? 20.686 4.210 -14.170 1.00 91.69 80 GLU A CA 1
ATOM 597 C C . GLU A 1 80 ? 19.349 4.812 -13.719 1.00 91.69 80 GLU A C 1
ATOM 599 O O . GLU A 1 80 ? 18.877 4.485 -12.635 1.00 91.69 80 GLU A O 1
ATOM 604 N N . ASP A 1 81 ? 18.700 5.616 -14.563 1.00 88.25 81 ASP A N 1
ATOM 605 C CA . ASP A 1 81 ? 17.414 6.251 -14.249 1.00 88.25 81 ASP A CA 1
ATOM 606 C C . ASP A 1 81 ? 16.286 5.213 -14.111 1.00 88.25 81 ASP A C 1
ATOM 608 O O . ASP A 1 81 ? 15.483 5.240 -13.177 1.00 88.25 81 ASP A O 1
ATOM 612 N N . PHE A 1 82 ? 16.293 4.200 -14.987 1.00 88.25 82 PHE A N 1
ATOM 613 C CA . PHE A 1 82 ? 15.391 3.053 -14.871 1.00 88.25 82 PHE A CA 1
ATOM 614 C C . PHE A 1 82 ? 15.617 2.294 -13.556 1.00 88.25 82 PHE A C 1
ATOM 616 O O . PHE A 1 82 ? 14.661 1.951 -12.854 1.00 88.25 82 PHE A O 1
ATOM 623 N N . VAL A 1 83 ? 16.884 2.026 -13.218 1.00 89.38 83 VAL A N 1
ATOM 624 C CA . VAL A 1 83 ? 17.260 1.291 -12.000 1.00 89.38 83 VAL A CA 1
ATOM 625 C C . VAL A 1 83 ? 16.867 2.071 -10.746 1.00 89.38 83 VAL A C 1
ATOM 627 O O . VAL A 1 83 ? 16.350 1.475 -9.799 1.00 89.38 83 VAL A O 1
ATOM 630 N N . TRP A 1 84 ? 17.056 3.391 -10.747 1.00 92.06 84 TRP A N 1
ATOM 631 C CA . TRP A 1 84 ? 16.665 4.279 -9.656 1.00 92.06 84 TRP A CA 1
ATOM 632 C C . TRP A 1 84 ? 15.161 4.203 -9.379 1.00 92.06 84 TRP A C 1
ATOM 634 O O . TRP A 1 84 ? 14.751 3.855 -8.269 1.00 92.06 84 TRP A O 1
ATOM 644 N N . HIS A 1 85 ? 14.333 4.413 -10.406 1.00 92.44 85 HIS A N 1
ATOM 645 C CA . HIS A 1 85 ? 12.880 4.324 -10.264 1.00 92.44 85 HIS A CA 1
ATOM 646 C C . HIS A 1 85 ? 12.425 2.930 -9.818 1.00 92.44 85 HIS A C 1
ATOM 648 O O . HIS A 1 85 ? 11.595 2.811 -8.918 1.00 92.44 85 HIS A O 1
ATOM 654 N N . MET A 1 86 ? 12.995 1.857 -10.376 1.00 91.00 86 MET A N 1
ATOM 655 C CA . MET A 1 86 ? 12.652 0.492 -9.960 1.00 91.00 86 MET A CA 1
ATOM 656 C C . MET A 1 86 ? 13.030 0.207 -8.495 1.00 91.00 86 MET A C 1
ATOM 658 O O . MET A 1 86 ? 12.282 -0.460 -7.779 1.00 91.00 86 MET A O 1
ATOM 662 N N . THR A 1 87 ? 14.154 0.741 -8.020 1.00 94.25 87 THR A N 1
ATOM 663 C CA . THR A 1 87 ? 14.579 0.601 -6.616 1.00 94.25 87 THR A CA 1
ATOM 664 C C . THR A 1 87 ? 13.630 1.343 -5.670 1.00 94.25 87 THR A C 1
ATOM 666 O O . THR A 1 87 ? 13.274 0.823 -4.608 1.00 94.25 87 THR A O 1
ATOM 669 N 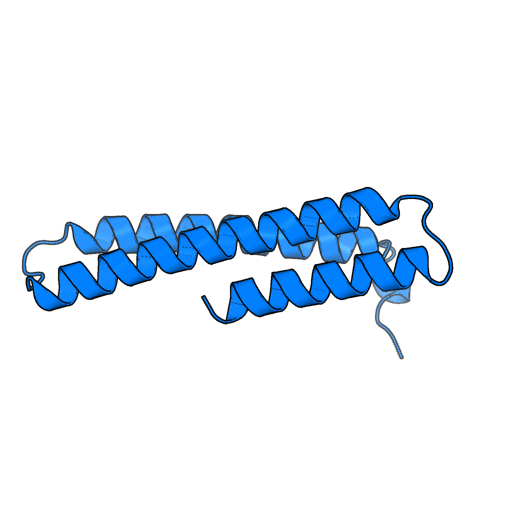N . ASN A 1 88 ? 13.126 2.511 -6.079 1.00 96.62 88 ASN A N 1
ATOM 670 C CA . ASN A 1 88 ? 12.094 3.223 -5.325 1.00 96.62 88 ASN A CA 1
ATOM 671 C C . ASN A 1 88 ? 10.776 2.438 -5.297 1.00 96.62 88 ASN A C 1
ATOM 673 O O . ASN A 1 88 ? 10.175 2.305 -4.233 1.00 96.62 88 ASN A O 1
ATOM 677 N N . VAL A 1 89 ? 10.353 1.840 -6.421 1.00 95.38 89 VAL A N 1
ATOM 678 C CA . VAL A 1 89 ? 9.178 0.944 -6.452 1.00 95.38 89 VAL A CA 1
ATOM 679 C C . VAL A 1 89 ? 9.316 -0.160 -5.407 1.00 95.38 89 VAL A C 1
ATOM 681 O O . VAL A 1 89 ? 8.390 -0.365 -4.622 1.00 95.38 89 VAL A O 1
ATOM 684 N N . GLN A 1 90 ? 10.461 -0.847 -5.371 1.00 95.75 90 GLN A N 1
ATOM 685 C CA . GLN A 1 90 ? 10.718 -1.928 -4.414 1.00 95.75 90 GLN A CA 1
ATOM 686 C C . GLN A 1 90 ? 10.708 -1.441 -2.964 1.00 95.75 90 GLN A C 1
ATOM 688 O O . GLN A 1 90 ? 10.130 -2.110 -2.106 1.00 95.75 90 GLN A O 1
ATOM 693 N N . THR A 1 91 ? 11.294 -0.273 -2.695 1.00 97.94 91 THR A N 1
ATOM 694 C CA . THR A 1 91 ? 11.280 0.353 -1.365 1.00 97.94 91 THR A CA 1
ATOM 695 C C . THR A 1 91 ? 9.849 0.584 -0.887 1.00 97.94 91 THR A C 1
ATOM 697 O O . THR A 1 91 ? 9.473 0.121 0.188 1.00 97.94 91 THR A O 1
ATOM 700 N N . TRP A 1 92 ? 9.022 1.221 -1.716 1.00 98.19 92 TRP A N 1
ATOM 701 C CA . TRP A 1 92 ? 7.638 1.532 -1.366 1.00 98.19 92 TRP A CA 1
ATOM 702 C C . TRP A 1 92 ? 6.761 0.285 -1.220 1.00 98.19 92 TRP A C 1
ATOM 704 O O . TRP A 1 92 ? 5.948 0.208 -0.304 1.00 98.19 92 TRP A O 1
ATOM 714 N N . VAL A 1 93 ? 6.959 -0.736 -2.061 1.00 97.75 93 VAL A N 1
ATOM 715 C CA . VAL A 1 93 ? 6.269 -2.025 -1.884 1.00 97.75 93 VAL A CA 1
ATOM 716 C C . VAL A 1 93 ? 6.688 -2.698 -0.577 1.00 97.75 93 VAL A C 1
ATOM 718 O O . VAL A 1 93 ? 5.844 -3.273 0.101 1.00 97.75 93 VAL A O 1
ATOM 721 N N . SER A 1 94 ? 7.969 -2.628 -0.212 1.00 97.75 94 SER A N 1
ATOM 722 C CA . SER A 1 94 ? 8.467 -3.233 1.027 1.00 97.75 94 SER A CA 1
ATOM 723 C C . SER A 1 94 ? 7.900 -2.535 2.261 1.00 97.75 94 SER A C 1
ATOM 725 O O . SER A 1 94 ? 7.481 -3.225 3.183 1.00 97.75 94 SER A O 1
ATOM 727 N N . ALA A 1 95 ? 7.809 -1.199 2.247 1.00 97.69 95 ALA A N 1
ATOM 728 C CA . ALA A 1 95 ? 7.145 -0.432 3.303 1.00 97.69 95 ALA A CA 1
ATOM 729 C C . ALA A 1 95 ? 5.674 -0.854 3.455 1.00 97.69 95 ALA A C 1
ATOM 731 O O . ALA A 1 95 ? 5.246 -1.245 4.536 1.00 97.69 95 ALA A O 1
ATOM 732 N N . ALA A 1 96 ? 4.942 -0.937 2.339 1.00 97.38 96 ALA A N 1
ATOM 733 C CA . ALA A 1 96 ? 3.545 -1.364 2.351 1.00 97.38 96 ALA A CA 1
ATOM 734 C C . ALA A 1 96 ? 3.309 -2.794 2.873 1.00 97.38 96 ALA A C 1
ATOM 736 O O . ALA A 1 96 ? 2.178 -3.134 3.208 1.00 97.38 96 ALA A O 1
ATOM 737 N N . LEU A 1 97 ? 4.330 -3.656 2.872 1.00 94.62 97 LEU A N 1
ATOM 738 C CA . LEU A 1 97 ? 4.247 -5.013 3.419 1.00 94.62 97 LEU A CA 1
ATOM 739 C C . LEU A 1 97 ? 4.509 -5.062 4.929 1.00 94.62 97 LEU A C 1
ATOM 741 O O . LEU A 1 97 ? 4.146 -6.054 5.562 1.00 94.62 97 LEU A O 1
ATOM 745 N N . THR A 1 98 ? 5.190 -4.056 5.478 1.00 94.06 98 THR A N 1
ATOM 746 C CA . THR A 1 98 ? 5.538 -3.988 6.903 1.00 94.06 98 THR A CA 1
ATOM 747 C C . THR A 1 98 ? 4.562 -3.169 7.731 1.00 94.06 98 THR A C 1
ATOM 749 O O . THR A 1 98 ? 4.519 -3.369 8.945 1.00 94.06 98 THR A O 1
ATOM 752 N N . ASP A 1 99 ? 3.810 -2.282 7.082 1.00 87.25 99 ASP A N 1
ATOM 753 C CA . ASP A 1 99 ? 2.693 -1.555 7.686 1.00 87.25 99 ASP A CA 1
ATOM 754 C C . ASP A 1 99 ? 1.521 -2.517 7.963 1.00 87.25 99 ASP A C 1
ATOM 756 O O . ASP A 1 99 ? 1.128 -2.661 9.149 1.00 87.25 99 ASP A O 1
#